Protein AF-A0A7Y1M8Q1-F1 (afdb_monomer)

Radius of gyration: 23.14 Å; Cα contacts (8 Å, |Δi|>4): 172; chains: 1; bounding box: 58×32×60 Å

Foldseek 3Di:
DFDFPDKDKDFDDDDPPDDFPWDWDKDWDWDQDPNAIKIKMWIWTWGKAQGIWMFTHGDPDHTDIGGDDIDIDIDTPDMDIDGPVVVVVVVVVVVVVVVVVVVVVVVVD

Solvent-accessible surface area (backbone atoms only — not comparable to full-atom values): 6482 Å² total; per-residue (Å²): 132,88,64,75,74,46,76,48,77,45,79,53,75,86,55,95,83,66,75,70,86,66,48,83,44,72,52,78,44,83,43,80,52,94,94,34,64,22,35,40,39,37,35,27,29,55,40,79,48,63,43,27,37,30,41,41,29,40,87,89,49,80,66,44,83,43,84,45,56,65,44,80,48,73,49,76,77,45,74,48,77,40,47,45,70,58,49,54,52,49,54,55,51,52,53,53,52,50,54,54,50,54,53,58,52,67,75,75,112

Sequence (109 aa):
MSQPTNTTIIPHVQAGSYMDEQVDQFDAFAISWNEQDAVHLTFGRTSLLVKTSKIVNYAERPAEIETGEAELFRLDVGAVTMPIETARSLAKTLSRMVEQFDSRKSEND

Mean predicted aligned error: 10.61 Å

pLDDT: mean 83.99, std 11.36, range [49.72, 97.44]

Nearest PDB structures (foldseek):
  7m30-assembly1_D  TM=4.200E-01  e=4.650E-01  Human betaherpesvirus 5
  8tw2-assembly1_HQ  TM=2.404E-01  e=3.759E+00  Acinetobacter phage AP205
  7nyc-assembly1_G  TM=1.909E-01  e=7.811E+00  Homo sapiens

Secondary structure (DSSP, 8-state):
-PPEEEEEEEE----TTPPP--EEEEEEEEEEETTEEEEEEEEEEEEEEE-EEEEEEESSS--EEEE--EEEEEEEEEEEEEEHHHHHHHHHHHHHHHHHHHHHHHT--

Structure (mmCIF, N/CA/C/O backbone):
data_AF-A0A7Y1M8Q1-F1
#
_entry.id   AF-A0A7Y1M8Q1-F1
#
loop_
_atom_site.group_PDB
_atom_site.id
_atom_site.type_symbol
_atom_site.label_atom_id
_atom_site.label_alt_id
_atom_site.label_comp_id
_atom_site.label_asym_id
_atom_site.label_entity_id
_atom_site.label_seq_id
_atom_site.pdbx_PDB_ins_code
_atom_site.Cartn_x
_atom_site.Cartn_y
_atom_site.Cartn_z
_atom_site.occupancy
_atom_site.B_iso_or_equiv
_atom_site.auth_seq_id
_atom_site.auth_comp_id
_atom_site.auth_asym_id
_atom_site.auth_atom_id
_atom_site.pdbx_PDB_model_num
ATOM 1 N N . MET A 1 1 ? 24.901 18.416 -27.856 1.00 60.91 1 MET A N 1
ATOM 2 C CA . MET A 1 1 ? 24.710 17.061 -27.299 1.00 60.91 1 MET A CA 1
ATOM 3 C C . MET A 1 1 ? 24.832 16.071 -28.441 1.00 60.91 1 MET A C 1
ATOM 5 O O . MET A 1 1 ? 24.204 16.301 -29.469 1.00 60.91 1 MET A O 1
ATOM 9 N N . SER A 1 2 ? 25.690 15.059 -28.311 1.00 72.12 2 SER A N 1
ATOM 10 C CA . SER A 1 2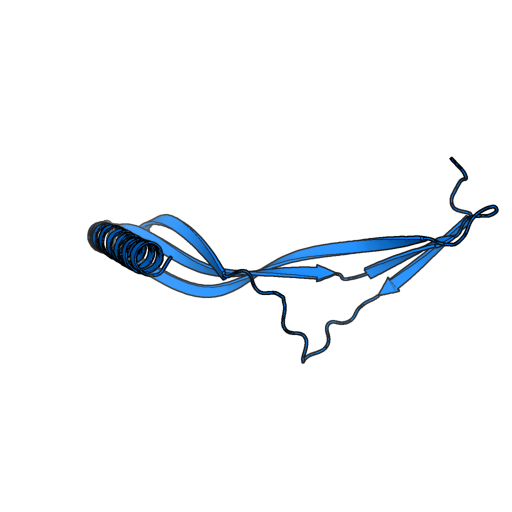 ? 25.904 14.031 -29.338 1.00 72.12 2 SER A CA 1
ATOM 11 C C . SER A 1 2 ? 24.655 13.155 -29.457 1.00 72.12 2 SER A C 1
ATOM 13 O O . SER A 1 2 ? 24.119 12.723 -28.438 1.00 72.12 2 SER A O 1
ATOM 15 N N . GLN A 1 3 ? 24.172 12.922 -30.678 1.00 79.69 3 GLN A N 1
ATOM 16 C CA . GLN A 1 3 ? 22.957 12.135 -30.905 1.00 79.69 3 GLN A CA 1
ATOM 17 C C . GLN A 1 3 ? 23.204 10.639 -30.627 1.00 79.69 3 GLN A C 1
ATOM 19 O O . GLN A 1 3 ? 24.299 10.148 -30.931 1.00 79.69 3 GLN A O 1
ATOM 24 N N . PRO A 1 4 ? 22.217 9.905 -30.077 1.00 83.62 4 PRO A N 1
ATOM 25 C CA . PRO A 1 4 ? 22.291 8.453 -29.951 1.00 83.62 4 PRO A CA 1
ATOM 26 C C . PRO A 1 4 ? 22.467 7.791 -31.320 1.00 83.62 4 PRO A C 1
ATOM 28 O O . PRO A 1 4 ? 21.759 8.123 -32.269 1.00 83.62 4 PRO A O 1
ATOM 31 N N . THR A 1 5 ? 23.394 6.841 -31.429 1.00 87.81 5 THR A N 1
ATOM 32 C CA . THR A 1 5 ? 23.607 6.062 -32.660 1.00 87.81 5 THR A CA 1
ATOM 33 C C . THR A 1 5 ? 22.808 4.767 -32.670 1.00 87.81 5 THR A C 1
ATOM 35 O O . THR A 1 5 ? 22.374 4.323 -33.730 1.00 87.81 5 THR A O 1
ATOM 38 N N . ASN A 1 6 ? 22.613 4.154 -31.502 1.00 89.81 6 ASN A N 1
ATOM 39 C CA . ASN A 1 6 ? 21.820 2.941 -31.346 1.00 89.81 6 ASN A CA 1
ATOM 40 C C . ASN A 1 6 ? 21.287 2.820 -29.912 1.00 89.81 6 ASN A C 1
ATOM 42 O O . ASN A 1 6 ? 21.999 3.131 -28.955 1.00 89.81 6 ASN A O 1
ATOM 46 N N . THR A 1 7 ? 20.074 2.295 -29.762 1.00 89.94 7 THR A N 1
ATOM 47 C CA . THR A 1 7 ? 19.476 1.970 -28.467 1.00 89.94 7 THR A CA 1
ATOM 48 C C . THR A 1 7 ? 19.132 0.489 -28.422 1.00 89.94 7 THR A C 1
ATOM 50 O O . THR A 1 7 ? 18.287 0.018 -29.179 1.00 89.94 7 THR A O 1
ATOM 53 N N . THR A 1 8 ? 19.750 -0.238 -27.493 1.00 92.31 8 THR A N 1
ATOM 54 C CA . THR A 1 8 ? 19.418 -1.642 -27.225 1.00 92.31 8 THR A CA 1
ATOM 55 C C . THR A 1 8 ? 18.499 -1.716 -26.014 1.00 92.31 8 THR A C 1
ATOM 57 O O . THR A 1 8 ? 18.828 -1.176 -24.959 1.00 92.31 8 THR A O 1
ATOM 60 N N . ILE A 1 9 ? 17.358 -2.393 -26.153 1.00 91.44 9 ILE A N 1
ATOM 61 C CA . ILE A 1 9 ? 16.409 -2.624 -25.058 1.00 91.44 9 ILE A CA 1
ATOM 62 C C . ILE A 1 9 ? 16.661 -4.012 -24.474 1.00 91.44 9 ILE A C 1
ATOM 64 O O . ILE A 1 9 ? 16.664 -5.003 -25.204 1.00 91.44 9 ILE A O 1
ATOM 68 N N . ILE A 1 10 ? 16.856 -4.077 -23.160 1.00 90.88 10 ILE A N 1
ATOM 69 C CA . ILE A 1 10 ? 17.036 -5.323 -22.415 1.00 90.88 10 ILE A CA 1
ATOM 70 C C . ILE A 1 10 ? 15.758 -5.579 -21.612 1.00 90.88 10 ILE A C 1
ATOM 72 O O . ILE A 1 10 ? 15.456 -4.779 -20.722 1.00 90.88 10 ILE A O 1
ATOM 76 N N . PRO A 1 11 ? 14.997 -6.647 -21.915 1.00 89.06 11 PRO A N 1
ATOM 77 C CA . PRO A 1 11 ? 13.847 -7.037 -21.115 1.00 89.06 11 PRO A CA 1
ATOM 78 C C . PRO A 1 11 ? 14.292 -7.719 -19.824 1.00 89.06 11 PRO A C 1
ATOM 80 O O . PRO A 1 11 ? 15.160 -8.593 -19.836 1.00 89.06 11 PRO A O 1
ATOM 83 N N . HIS A 1 12 ? 13.656 -7.341 -18.723 1.00 83.69 12 HIS A N 1
ATOM 84 C CA . HIS A 1 12 ? 13.835 -7.972 -17.425 1.00 83.69 12 HIS A CA 1
ATOM 85 C C . HIS A 1 12 ? 12.668 -8.903 -17.136 1.00 83.69 12 HIS A C 1
ATOM 87 O O . HIS A 1 12 ? 11.514 -8.604 -17.442 1.00 83.69 12 HIS A O 1
ATOM 93 N N . VAL A 1 13 ? 12.976 -10.035 -16.513 1.00 77.69 13 VAL A N 1
ATOM 94 C CA . VAL A 1 13 ? 11.980 -10.921 -15.914 1.00 77.69 13 VAL A CA 1
ATOM 95 C C . VAL A 1 13 ? 12.248 -10.910 -14.422 1.00 77.69 13 VAL A C 1
ATOM 97 O O . VAL A 1 13 ? 13.369 -11.188 -13.992 1.00 77.69 13 VAL A O 1
ATOM 100 N N . GLN A 1 14 ? 11.231 -10.561 -13.638 1.00 69.69 14 GLN A N 1
ATOM 101 C CA . GLN A 1 14 ? 11.347 -10.559 -12.188 1.00 69.69 14 GLN A CA 1
ATOM 102 C C . GLN A 1 14 ? 11.674 -11.980 -11.716 1.00 69.69 14 GLN A C 1
ATOM 104 O O . GLN A 1 14 ? 10.960 -12.936 -12.029 1.00 69.69 14 GLN A O 1
ATOM 109 N N . ALA A 1 15 ? 12.779 -12.133 -10.988 1.00 70.94 15 ALA A N 1
ATOM 110 C CA . ALA A 1 15 ? 13.115 -13.411 -10.381 1.00 70.94 15 ALA A CA 1
ATOM 111 C C . ALA A 1 15 ? 12.051 -13.764 -9.332 1.00 70.94 15 ALA A C 1
ATOM 113 O O . ALA A 1 15 ? 11.643 -12.906 -8.556 1.00 70.94 15 ALA A O 1
ATOM 114 N N . GLY A 1 16 ? 11.636 -15.031 -9.249 1.00 59.66 16 GLY A N 1
ATOM 115 C CA . GLY A 1 16 ? 10.640 -15.465 -8.255 1.00 59.66 16 GLY A CA 1
ATOM 116 C C . GLY A 1 16 ? 11.088 -15.290 -6.795 1.00 59.66 16 GLY A C 1
ATOM 117 O O . GLY A 1 16 ? 10.263 -15.321 -5.892 1.00 59.66 16 GLY A O 1
ATOM 118 N N . SER A 1 17 ? 12.390 -15.096 -6.564 1.00 61.66 17 SER A N 1
ATOM 119 C CA . SER A 1 17 ? 12.988 -14.784 -5.261 1.00 61.66 17 SER A CA 1
ATOM 120 C C . SER A 1 17 ? 13.212 -13.286 -5.034 1.00 61.66 17 SER A C 1
ATOM 122 O O . SER A 1 17 ? 13.842 -12.911 -4.048 1.00 61.66 17 SER A O 1
ATOM 124 N N . TYR A 1 18 ? 12.794 -12.431 -5.967 1.00 59.53 18 TYR A N 1
ATOM 125 C CA . TYR A 1 18 ? 12.947 -10.993 -5.830 1.00 59.53 18 TYR A CA 1
ATOM 126 C C . TYR A 1 18 ? 11.994 -10.492 -4.745 1.00 59.53 18 TYR A C 1
ATOM 128 O O . TYR A 1 18 ? 10.776 -10.613 -4.867 1.00 59.53 18 TYR A O 1
ATOM 136 N N . MET A 1 19 ? 12.561 -9.949 -3.672 1.00 56.78 19 MET A N 1
ATOM 137 C CA . MET A 1 19 ? 11.812 -9.195 -2.677 1.00 56.78 19 MET A CA 1
ATOM 138 C C . MET A 1 19 ? 11.987 -7.722 -3.024 1.00 56.78 19 MET A C 1
ATOM 140 O O . MET A 1 19 ? 13.113 -7.230 -3.018 1.00 56.78 19 MET A O 1
ATOM 144 N N . ASP A 1 20 ? 10.892 -7.040 -3.360 1.00 61.91 20 ASP A N 1
ATOM 145 C CA . ASP A 1 20 ? 10.907 -5.581 -3.482 1.00 61.91 20 ASP A CA 1
ATOM 146 C C . ASP A 1 20 ? 11.439 -4.949 -2.185 1.00 61.91 20 ASP A C 1
ATOM 148 O O . ASP A 1 20 ? 11.188 -5.456 -1.085 1.00 61.91 20 ASP A O 1
ATOM 152 N N . GLU A 1 21 ? 12.118 -3.808 -2.305 1.00 57.19 21 GLU A N 1
ATOM 153 C CA . GLU A 1 21 ? 12.280 -2.875 -1.187 1.00 57.19 21 GLU A CA 1
ATOM 154 C C . GLU A 1 21 ? 10.891 -2.312 -0.860 1.00 57.19 21 GLU A C 1
ATOM 156 O O . GLU A 1 21 ? 10.437 -1.308 -1.402 1.00 57.19 21 GLU A O 1
ATOM 161 N N . GLN A 1 22 ? 10.148 -3.055 -0.045 1.00 60.78 22 GLN A N 1
ATOM 162 C CA . GLN A 1 22 ? 8.748 -2.780 0.230 1.00 60.78 22 GLN A CA 1
ATOM 163 C C . GLN A 1 22 ? 8.638 -1.623 1.218 1.00 60.78 22 GLN A C 1
ATOM 165 O O . GLN A 1 22 ? 9.027 -1.742 2.379 1.00 60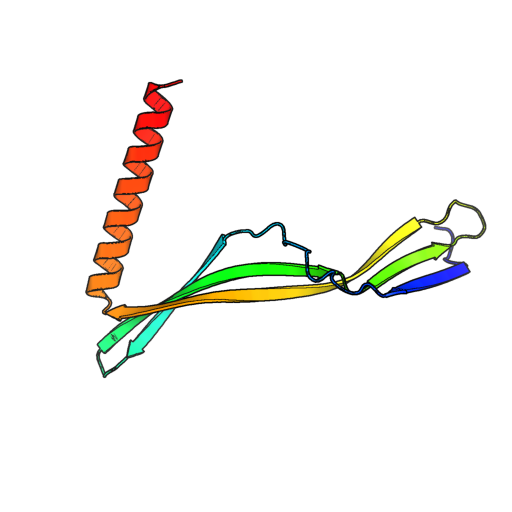.78 22 GLN A O 1
ATOM 170 N N . VAL A 1 23 ? 8.066 -0.510 0.762 1.00 63.69 23 VAL A N 1
ATOM 171 C CA . VAL A 1 23 ? 7.579 0.542 1.654 1.00 63.69 23 VAL A CA 1
ATOM 172 C C . VAL A 1 23 ? 6.142 0.193 2.011 1.00 63.69 23 VAL A C 1
ATOM 174 O O . VAL A 1 23 ? 5.264 0.210 1.143 1.00 63.69 23 VAL A O 1
ATOM 177 N N . ASP A 1 24 ? 5.903 -0.150 3.276 1.00 72.12 24 ASP A N 1
ATOM 178 C CA . ASP A 1 24 ? 4.545 -0.356 3.774 1.00 72.12 24 ASP A CA 1
ATOM 179 C C . ASP A 1 24 ? 3.769 0.971 3.663 1.00 72.12 24 ASP A C 1
ATOM 181 O O . ASP A 1 24 ? 4.191 2.011 4.175 1.00 72.12 24 ASP A O 1
ATOM 185 N N . GLN A 1 25 ? 2.638 0.941 2.960 1.00 79.44 25 GLN A N 1
ATOM 186 C CA . GLN A 1 25 ? 1.749 2.083 2.754 1.00 79.44 25 GLN A CA 1
ATOM 187 C C . GLN A 1 25 ? 0.309 1.702 3.101 1.00 79.44 25 GLN A C 1
ATOM 189 O O . GLN A 1 25 ? -0.067 0.527 3.123 1.00 79.44 25 GLN A O 1
ATOM 194 N N . PHE A 1 26 ? -0.518 2.708 3.377 1.00 85.44 26 PHE A N 1
ATOM 195 C CA . PHE A 1 26 ? -1.949 2.521 3.569 1.00 85.44 26 PHE A CA 1
ATOM 196 C C . PHE A 1 26 ? -2.734 3.600 2.827 1.00 85.44 26 PHE A C 1
ATOM 198 O O . PHE A 1 26 ? -2.289 4.742 2.759 1.00 85.44 26 PHE A O 1
ATOM 205 N N . ASP A 1 27 ? -3.922 3.243 2.334 1.00 86.31 27 ASP A N 1
ATOM 206 C CA . ASP A 1 27 ? -4.904 4.218 1.851 1.00 86.31 27 ASP A CA 1
ATOM 207 C C . ASP A 1 27 ? -6.168 4.117 2.693 1.00 86.31 27 ASP A C 1
ATOM 209 O O . ASP A 1 27 ? -6.619 3.014 3.010 1.00 86.31 27 ASP A O 1
ATOM 213 N N . ALA A 1 28 ? -6.766 5.258 3.022 1.00 89.19 28 ALA A N 1
ATOM 214 C CA . ALA A 1 28 ? -8.005 5.324 3.781 1.00 89.19 28 ALA A CA 1
ATOM 215 C C . ALA A 1 28 ? -9.050 6.157 3.035 1.00 89.19 28 ALA A C 1
ATOM 217 O O . ALA A 1 28 ? -8.777 7.284 2.623 1.00 89.19 28 ALA A O 1
ATOM 218 N N . PHE A 1 29 ? -10.264 5.624 2.921 1.00 91.69 29 PHE A N 1
ATOM 219 C CA . PHE A 1 29 ? -11.390 6.278 2.260 1.00 91.69 29 PHE A CA 1
ATOM 220 C C . PHE A 1 29 ? -12.622 6.240 3.159 1.00 91.69 29 PHE A C 1
ATOM 222 O O . PHE A 1 29 ? -12.920 5.212 3.769 1.00 91.69 29 PHE A O 1
ATOM 229 N N . ALA A 1 30 ? -13.361 7.347 3.223 1.00 92.25 30 ALA A N 1
ATOM 230 C CA . ALA A 1 30 ? -14.684 7.353 3.834 1.00 92.25 30 ALA A CA 1
ATOM 231 C C . ALA A 1 30 ? -15.695 6.773 2.838 1.00 92.25 30 ALA A C 1
ATOM 233 O O . ALA A 1 30 ? -15.735 7.185 1.678 1.00 92.25 30 ALA A O 1
ATOM 234 N N . ILE A 1 31 ? -16.496 5.815 3.288 1.00 92.81 31 ILE A N 1
ATOM 235 C CA . ILE A 1 31 ? -17.516 5.142 2.486 1.00 92.81 31 ILE A CA 1
ATOM 236 C C . ILE A 1 31 ? -18.828 5.063 3.267 1.00 92.81 31 ILE A C 1
ATOM 238 O O . ILE A 1 31 ? -18.838 5.147 4.494 1.00 92.81 31 ILE A O 1
ATOM 242 N N . SER A 1 32 ? -19.932 4.837 2.560 1.00 90.88 32 SER A N 1
ATOM 243 C CA . SER A 1 32 ? -21.166 4.361 3.185 1.00 90.88 32 SER A CA 1
ATOM 244 C C . SER A 1 32 ? -21.207 2.837 3.090 1.00 90.88 32 SER A C 1
ATOM 246 O O . SER A 1 32 ? -21.046 2.276 2.004 1.00 90.88 32 SER A O 1
ATOM 248 N N . TRP A 1 33 ? -21.396 2.161 4.221 1.00 86.50 33 TRP A N 1
ATOM 249 C CA . TRP A 1 33 ? -21.501 0.707 4.300 1.00 86.50 33 TRP A CA 1
ATOM 250 C C . TRP A 1 33 ? -22.640 0.329 5.245 1.00 86.50 33 TRP A C 1
ATOM 252 O O . TRP A 1 33 ? -22.664 0.764 6.391 1.00 86.50 33 TRP A O 1
ATOM 262 N N . ASN A 1 34 ? -23.595 -0.470 4.759 1.00 86.88 34 ASN 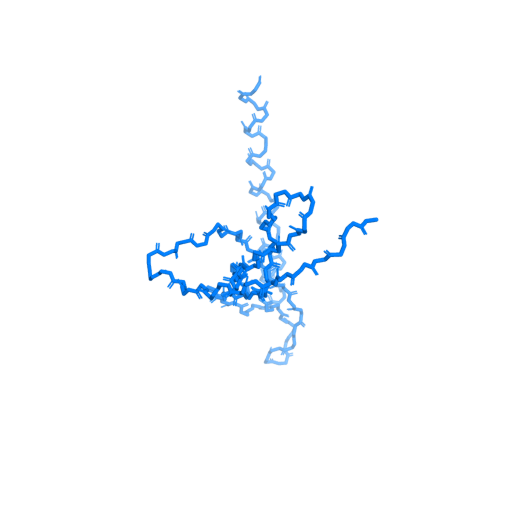A N 1
ATOM 263 C CA . ASN A 1 34 ? -24.814 -0.836 5.495 1.00 86.88 34 ASN A CA 1
ATOM 264 C C . ASN A 1 34 ? -25.577 0.382 6.054 1.00 86.88 34 ASN A C 1
ATOM 266 O O . ASN A 1 34 ? -25.965 0.384 7.218 1.00 86.88 34 ASN A O 1
ATOM 270 N N 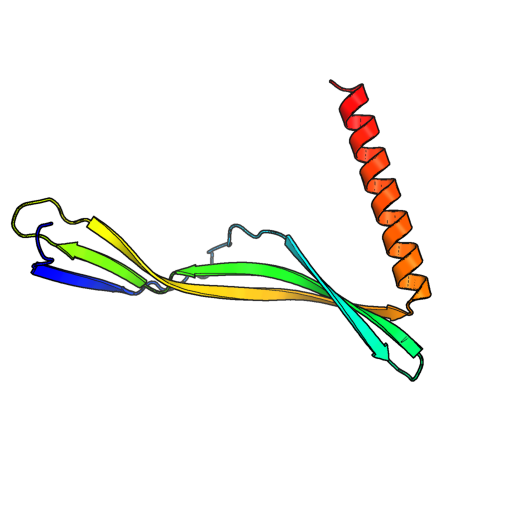. GLU A 1 35 ? -25.754 1.425 5.234 1.00 91.12 35 GLU A N 1
ATOM 271 C CA . GLU A 1 35 ? -26.434 2.682 5.611 1.00 91.12 35 GLU A CA 1
ATOM 272 C C . GLU A 1 35 ? -25.756 3.456 6.758 1.00 91.12 35 GLU A C 1
ATOM 274 O O . GLU A 1 35 ? -26.348 4.354 7.353 1.00 91.12 35 GLU A O 1
ATOM 279 N N . GLN A 1 36 ? -24.497 3.134 7.062 1.00 92.31 36 GLN A N 1
ATOM 280 C CA . GLN A 1 36 ? -23.701 3.796 8.089 1.00 92.31 36 GLN A CA 1
ATOM 281 C C . GLN A 1 36 ? -22.402 4.343 7.501 1.00 92.31 36 GLN A C 1
ATOM 283 O O . GLN A 1 36 ? -21.844 3.792 6.548 1.00 92.31 36 GLN A O 1
ATOM 288 N N . ASP A 1 37 ? -21.904 5.426 8.094 1.00 94.88 37 ASP A N 1
ATOM 289 C CA . ASP A 1 37 ? -20.596 5.973 7.752 1.00 94.88 37 ASP A CA 1
ATOM 290 C C . ASP A 1 37 ? -19.492 5.027 8.233 1.00 94.88 37 ASP A C 1
ATOM 292 O O . ASP A 1 37 ? -19.406 4.653 9.411 1.00 94.88 37 ASP A O 1
ATOM 296 N N . ALA A 1 38 ? -18.616 4.656 7.310 1.00 94.94 38 ALA A N 1
ATOM 297 C CA . ALA A 1 38 ? -17.518 3.743 7.548 1.00 94.94 38 ALA A CA 1
ATOM 298 C C . ALA A 1 38 ? -16.228 4.260 6.906 1.00 94.94 38 ALA A C 1
ATOM 300 O O . ALA A 1 38 ? -16.228 5.120 6.027 1.00 94.94 38 ALA A O 1
ATOM 301 N N . VAL A 1 39 ? -15.105 3.716 7.356 1.00 94.88 39 VAL A N 1
ATOM 302 C CA . VAL A 1 39 ? -13.799 3.909 6.732 1.00 94.88 39 VAL A CA 1
ATOM 303 C C . VAL A 1 39 ? -13.356 2.580 6.154 1.00 94.88 39 VAL A C 1
ATOM 305 O O . VAL A 1 39 ? -13.366 1.561 6.848 1.00 94.88 39 VAL A O 1
ATOM 308 N N . HIS A 1 40 ? -12.955 2.604 4.890 1.00 93.25 40 HIS A N 1
ATOM 309 C CA . HIS A 1 40 ? -12.239 1.517 4.253 1.00 93.25 40 HIS A CA 1
ATOM 310 C C . HIS A 1 40 ? -10.749 1.843 4.254 1.00 93.25 40 HIS A C 1
ATOM 312 O O . HIS A 1 40 ? -10.334 2.862 3.705 1.00 93.25 40 HIS A O 1
ATOM 318 N N . LEU A 1 41 ? -9.963 0.993 4.902 1.00 89.88 41 LEU A N 1
ATOM 319 C CA . LEU A 1 41 ? -8.520 1.116 5.037 1.00 89.88 41 LEU A CA 1
ATOM 320 C C . LEU A 1 41 ? -7.875 -0.068 4.320 1.00 89.88 41 LEU A C 1
ATOM 322 O O . LEU A 1 41 ? -8.146 -1.220 4.662 1.00 89.88 41 LEU A O 1
ATOM 326 N N . THR A 1 42 ? -7.026 0.213 3.341 1.00 87.12 42 THR A N 1
ATOM 327 C CA . THR A 1 42 ? -6.218 -0.798 2.655 1.00 87.12 42 THR A CA 1
ATOM 328 C C . THR A 1 42 ? -4.771 -0.649 3.089 1.00 87.12 42 THR A C 1
ATOM 330 O O . THR A 1 42 ? -4.262 0.463 3.208 1.00 87.12 42 THR A O 1
ATOM 333 N N . PHE A 1 43 ? -4.116 -1.774 3.329 1.00 84.75 43 PHE A N 1
ATOM 334 C CA . PHE A 1 43 ? -2.690 -1.866 3.585 1.00 84.75 43 PHE A CA 1
ATOM 335 C C . PHE A 1 43 ? -2.058 -2.533 2.384 1.00 84.75 43 PHE A C 1
ATOM 337 O O . PHE A 1 43 ? -2.501 -3.599 1.949 1.00 84.75 43 PHE A O 1
ATOM 344 N N . GLY A 1 44 ? -1.016 -1.917 1.862 1.00 79.75 44 GLY A N 1
ATOM 345 C CA . GLY A 1 44 ? -0.355 -2.417 0.684 1.00 79.75 44 GLY A CA 1
ATOM 346 C C . GLY A 1 44 ? 1.114 -2.076 0.677 1.00 79.75 44 GLY A C 1
ATOM 347 O O . GLY A 1 44 ? 1.642 -1.381 1.545 1.00 79.75 44 GLY A O 1
ATOM 348 N N . ARG A 1 45 ? 1.773 -2.605 -0.338 1.00 76.19 45 ARG A N 1
ATOM 349 C CA . ARG A 1 45 ? 3.170 -2.333 -0.625 1.00 76.19 45 ARG A CA 1
ATOM 350 C C . ARG A 1 45 ? 3.236 -1.800 -2.035 1.00 76.19 45 ARG A C 1
ATOM 352 O O . ARG A 1 45 ? 2.746 -2.441 -2.967 1.00 76.19 45 ARG A O 1
ATOM 359 N N . THR A 1 46 ? 3.781 -0.601 -2.162 1.00 73.19 46 THR A N 1
ATOM 360 C CA . THR A 1 46 ? 4.028 -0.004 -3.468 1.00 73.19 46 THR A CA 1
ATOM 361 C C . THR A 1 46 ? 5.364 -0.533 -3.965 1.00 73.19 46 THR A C 1
ATOM 363 O O . THR A 1 46 ? 6.388 -0.348 -3.309 1.00 73.19 46 THR A O 1
ATOM 366 N N . SER A 1 47 ? 5.329 -1.200 -5.111 1.00 73.25 47 SER A N 1
ATOM 367 C CA . SER A 1 47 ? 6.470 -1.845 -5.748 1.00 73.25 47 SER A CA 1
ATOM 368 C C . SER A 1 47 ? 6.783 -1.180 -7.085 1.00 73.25 47 SER A C 1
ATOM 370 O O . SER A 1 47 ? 5.889 -0.664 -7.765 1.00 73.25 47 SER A O 1
ATOM 372 N N . LEU A 1 48 ? 8.057 -1.206 -7.478 1.00 77.44 48 LEU A N 1
ATOM 373 C CA . LEU A 1 48 ? 8.514 -0.692 -8.766 1.00 77.44 48 LEU A CA 1
ATOM 374 C C . LEU A 1 48 ? 8.976 -1.853 -9.646 1.00 77.44 48 LEU A C 1
ATOM 376 O O . LEU A 1 48 ? 10.059 -2.402 -9.461 1.00 77.44 48 LEU A O 1
ATOM 380 N N . LEU A 1 49 ? 8.182 -2.188 -10.659 1.00 78.12 49 LEU A N 1
ATOM 381 C CA . LEU A 1 49 ? 8.566 -3.173 -11.659 1.00 78.12 49 LEU A CA 1
ATOM 382 C C . LEU A 1 49 ? 9.344 -2.496 -12.785 1.00 78.12 49 LEU A C 1
ATOM 384 O O . LEU A 1 49 ? 8.756 -1.881 -13.673 1.00 78.12 49 LEU A O 1
ATOM 388 N N . VAL A 1 50 ? 10.666 -2.649 -12.800 1.00 82.19 50 VAL A N 1
ATOM 389 C CA . VAL A 1 50 ? 11.483 -2.257 -13.957 1.00 82.19 50 VAL A CA 1
ATOM 390 C C . VAL A 1 50 ? 11.386 -3.354 -15.015 1.00 82.19 50 VAL A C 1
ATOM 392 O O . VAL A 1 50 ? 12.008 -4.406 -14.893 1.00 82.19 50 VAL A O 1
ATOM 395 N N . LYS A 1 51 ? 10.595 -3.120 -16.064 1.00 84.50 51 LYS A N 1
ATOM 396 C CA . LYS A 1 51 ? 10.360 -4.092 -17.142 1.00 84.50 51 LYS A CA 1
ATOM 397 C C . LYS A 1 51 ? 11.500 -4.127 -18.146 1.00 84.50 51 LYS A C 1
ATOM 399 O O . LYS A 1 51 ? 11.803 -5.182 -18.698 1.00 84.50 51 LYS A O 1
ATOM 404 N N . THR A 1 52 ? 12.119 -2.980 -18.421 1.00 88.19 52 THR A N 1
ATOM 405 C CA . THR A 1 52 ? 13.229 -2.899 -19.375 1.00 88.19 52 THR A CA 1
ATOM 406 C C . THR A 1 52 ? 14.301 -1.907 -18.931 1.00 88.19 52 THR A C 1
ATOM 408 O O . THR A 1 52 ? 14.026 -0.931 -18.235 1.00 88.19 52 THR A O 1
ATOM 411 N N . SER A 1 53 ? 15.534 -2.130 -19.380 1.00 90.69 53 SER A N 1
ATOM 412 C CA . SER A 1 53 ? 16.608 -1.128 -19.365 1.00 90.69 53 SER A CA 1
ATOM 413 C C . SER A 1 53 ? 17.039 -0.803 -20.790 1.00 90.69 53 SER A C 1
ATOM 415 O O . SER A 1 53 ? 16.918 -1.637 -21.690 1.00 90.69 53 SER A O 1
ATOM 417 N N . LYS A 1 54 ? 17.553 0.408 -21.000 1.00 91.81 54 LYS A N 1
ATOM 418 C CA . LYS A 1 54 ? 18.070 0.867 -22.290 1.00 91.81 54 LYS A CA 1
ATOM 419 C C . LYS A 1 54 ? 19.578 1.042 -22.195 1.00 91.81 54 LYS A C 1
ATOM 421 O O . LYS A 1 54 ? 20.065 1.700 -21.285 1.00 91.81 54 LYS A O 1
ATOM 426 N N . ILE A 1 55 ? 20.306 0.490 -23.157 1.00 92.00 55 ILE A N 1
ATOM 427 C CA . ILE A 1 55 ? 21.704 0.851 -23.397 1.00 92.00 55 ILE A CA 1
ATOM 428 C C . ILE A 1 55 ? 21.714 1.821 -24.570 1.00 92.00 55 ILE A C 1
ATOM 430 O O . ILE A 1 55 ? 21.393 1.437 -25.699 1.00 92.00 55 ILE A O 1
ATOM 434 N N . VAL A 1 56 ? 22.063 3.074 -24.297 1.00 91.81 56 VAL A N 1
ATOM 435 C CA . VAL A 1 56 ? 22.137 4.139 -25.295 1.00 91.81 56 VAL A CA 1
ATOM 436 C C . VAL A 1 56 ? 23.587 4.301 -25.727 1.00 91.81 56 VAL A C 1
ATOM 438 O O . VAL A 1 56 ? 24.451 4.668 -24.934 1.00 91.81 56 VAL A O 1
ATOM 441 N N . ASN A 1 57 ? 23.863 3.995 -26.991 1.00 91.25 57 ASN A N 1
ATOM 442 C CA . ASN A 1 57 ? 25.190 4.107 -27.580 1.00 91.25 57 ASN A CA 1
ATOM 443 C C . ASN A 1 57 ? 25.350 5.457 -28.274 1.00 91.25 57 ASN A C 1
ATOM 445 O O . ASN A 1 57 ? 24.410 5.981 -28.877 1.00 91.25 57 ASN A O 1
ATOM 449 N N . TYR A 1 58 ? 26.570 5.981 -28.235 1.00 91.56 58 TYR A N 1
ATOM 450 C CA . TYR A 1 58 ? 26.940 7.247 -28.851 1.00 91.56 58 TYR A CA 1
ATOM 451 C C . TYR A 1 58 ? 28.198 7.063 -29.700 1.00 91.56 58 TYR A C 1
ATOM 453 O O . TYR A 1 58 ? 29.002 6.172 -29.446 1.00 91.56 58 TYR A O 1
ATOM 461 N N . ALA A 1 59 ? 28.382 7.916 -30.709 1.00 86.06 59 ALA A N 1
ATOM 462 C CA . ALA A 1 59 ? 29.554 7.846 -31.587 1.00 86.06 59 ALA A CA 1
ATOM 463 C C . ALA A 1 59 ? 30.858 8.275 -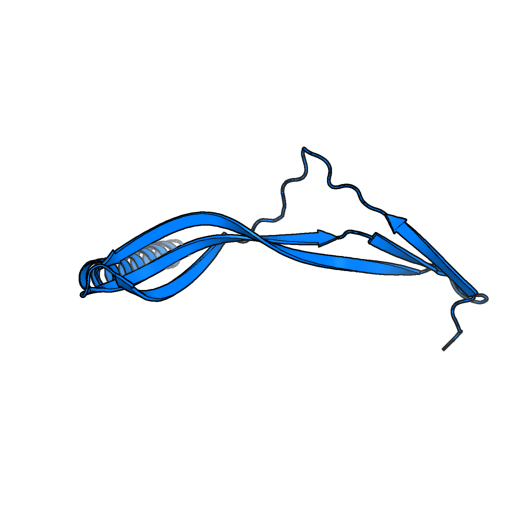30.891 1.00 86.06 59 ALA A C 1
ATOM 465 O O . ALA A 1 59 ? 31.916 7.715 -31.154 1.00 86.06 59 ALA A O 1
ATOM 466 N N . GLU A 1 60 ? 30.780 9.278 -30.013 1.00 90.38 60 GLU A N 1
ATOM 467 C CA . GLU A 1 60 ? 31.954 9.982 -29.474 1.00 90.38 60 GLU A CA 1
ATOM 468 C C . GLU A 1 60 ? 32.096 9.852 -27.951 1.00 90.38 60 GLU A C 1
ATOM 470 O O . GLU A 1 60 ? 32.949 10.497 -27.345 1.00 90.38 60 GLU A O 1
ATOM 475 N N . ARG A 1 61 ? 31.249 9.042 -27.306 1.00 87.69 61 ARG A N 1
ATOM 476 C CA . ARG A 1 61 ? 31.283 8.839 -25.854 1.00 87.69 61 ARG A CA 1
ATOM 477 C C . ARG A 1 61 ? 30.855 7.422 -25.463 1.00 87.69 61 ARG A C 1
ATOM 479 O O . ARG A 1 61 ? 30.186 6.764 -26.262 1.00 87.69 61 ARG A O 1
ATOM 486 N N . PRO A 1 62 ? 31.224 6.955 -24.254 1.00 89.19 62 PRO A N 1
ATOM 487 C CA . PRO A 1 62 ? 30.796 5.656 -23.747 1.00 89.19 62 PRO A CA 1
ATOM 488 C C . PRO A 1 62 ? 29.273 5.506 -23.752 1.00 89.19 62 PRO A C 1
ATOM 490 O O . PRO A 1 62 ?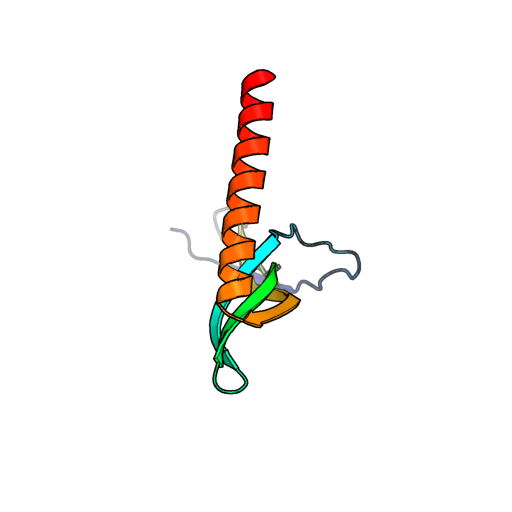 28.544 6.492 -23.629 1.00 89.19 62 PRO A O 1
ATOM 493 N N . ALA A 1 63 ? 28.806 4.265 -23.883 1.00 89.06 63 ALA A N 1
ATOM 494 C CA . ALA A 1 63 ? 27.390 3.955 -23.766 1.00 89.06 63 ALA A CA 1
ATOM 495 C C . ALA A 1 63 ? 26.876 4.268 -22.353 1.00 89.06 63 ALA A C 1
ATOM 497 O O . ALA A 1 63 ? 27.585 4.067 -21.365 1.00 89.06 63 ALA A O 1
ATOM 498 N N . GLU A 1 64 ? 25.633 4.727 -22.268 1.00 91.62 64 GLU A N 1
ATOM 499 C CA . GLU A 1 64 ? 24.948 5.011 -21.008 1.00 91.62 64 GLU A CA 1
ATOM 500 C C . GLU A 1 64 ? 23.837 3.986 -20.779 1.00 91.62 64 GLU A C 1
ATOM 502 O O . GLU A 1 64 ? 23.182 3.535 -21.723 1.00 91.62 64 GLU A O 1
ATOM 507 N N . ILE A 1 65 ? 23.640 3.606 -19.517 1.00 88.12 65 ILE A N 1
ATOM 508 C CA . ILE A 1 65 ? 22.507 2.778 -19.105 1.00 88.12 65 ILE A CA 1
ATOM 509 C C . ILE A 1 65 ? 21.426 3.718 -18.590 1.00 88.12 65 ILE A C 1
ATOM 511 O O . ILE A 1 65 ? 21.640 4.457 -17.632 1.00 88.12 65 ILE A O 1
ATOM 515 N N . GLU A 1 66 ? 20.261 3.658 -19.218 1.00 87.62 66 GLU A N 1
ATOM 516 C CA . GLU A 1 66 ? 19.070 4.396 -18.818 1.00 87.62 66 GLU A CA 1
ATOM 517 C C . GLU A 1 66 ? 17.966 3.427 -18.384 1.00 87.62 66 GLU A C 1
ATOM 519 O O . GLU A 1 66 ? 17.865 2.288 -18.863 1.00 87.62 66 GLU A O 1
ATOM 524 N N . THR A 1 67 ? 17.093 3.889 -17.491 1.00 82.00 67 THR A N 1
AT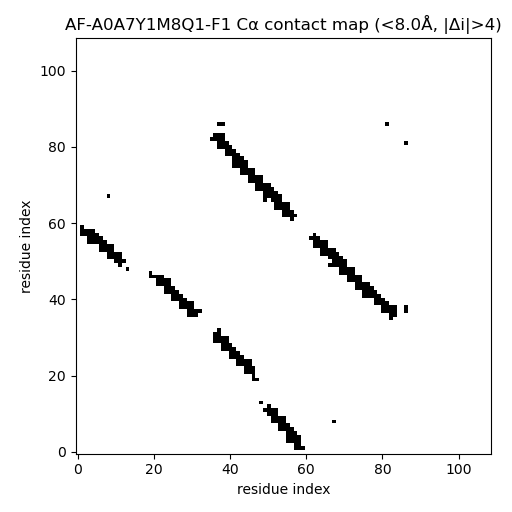OM 525 C CA . THR A 1 67 ? 15.868 3.160 -17.155 1.00 82.00 67 THR A CA 1
ATOM 526 C C . THR A 1 67 ? 14.959 3.109 -18.382 1.00 82.00 67 THR A C 1
ATOM 528 O O . THR A 1 67 ? 14.724 4.117 -19.053 1.00 82.00 67 THR A O 1
ATOM 531 N N . GLY A 1 68 ? 14.472 1.914 -18.709 1.00 83.94 68 GLY A N 1
ATOM 532 C CA . GLY A 1 68 ? 13.487 1.719 -19.760 1.00 83.94 68 GLY A CA 1
ATOM 533 C C . GLY A 1 68 ? 12.071 1.933 -19.233 1.00 83.94 68 GLY A C 1
ATOM 534 O O . GLY A 1 68 ? 11.780 2.905 -18.544 1.00 83.94 68 GLY A O 1
ATOM 535 N N . GLU A 1 69 ? 11.174 1.026 -19.588 1.00 85.94 69 GLU A N 1
ATOM 536 C CA . GLU A 1 69 ? 9.824 0.982 -19.037 1.00 85.94 69 GLU A CA 1
ATOM 537 C C . GLU A 1 69 ? 9.877 0.495 -17.587 1.00 85.94 69 GLU A C 1
ATOM 539 O O . GLU A 1 69 ? 10.412 -0.580 -17.299 1.00 85.94 69 GLU A O 1
ATOM 544 N N . ALA A 1 70 ? 9.300 1.283 -16.687 1.00 83.50 70 ALA A N 1
ATOM 545 C CA . ALA A 1 70 ? 9.057 0.902 -15.309 1.00 83.50 70 ALA A CA 1
ATOM 546 C C . ALA A 1 70 ? 7.589 1.170 -14.967 1.00 83.50 70 ALA A C 1
ATOM 548 O O . ALA A 1 70 ? 7.012 2.159 -15.418 1.00 83.50 70 ALA A O 1
ATOM 549 N N . GLU A 1 71 ? 6.994 0.282 -14.182 1.00 82.06 71 GLU A N 1
ATOM 550 C CA . GLU A 1 71 ? 5.611 0.373 -13.732 1.00 82.06 71 GLU A CA 1
ATOM 551 C C . GLU A 1 71 ? 5.572 0.386 -12.209 1.00 82.06 71 GLU A C 1
ATOM 553 O O . GLU A 1 71 ? 6.150 -0.478 -11.550 1.00 82.06 71 GLU A O 1
ATOM 558 N N . LEU A 1 72 ? 4.880 1.376 -11.655 1.00 75.62 72 LEU A N 1
ATOM 559 C CA . LEU A 1 72 ? 4.534 1.387 -10.245 1.00 75.62 72 LEU A CA 1
ATOM 560 C C . LEU A 1 72 ? 3.244 0.588 -10.073 1.00 75.62 72 LEU A C 1
ATOM 562 O O . L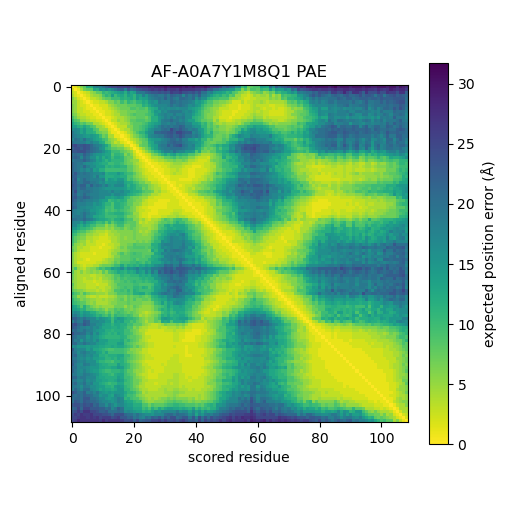EU A 1 72 ? 2.243 0.895 -10.720 1.00 75.62 72 LEU A O 1
ATOM 566 N N . PHE A 1 73 ? 3.253 -0.403 -9.194 1.00 75.00 73 PHE A N 1
ATOM 567 C CA . PHE A 1 73 ? 2.064 -1.190 -8.892 1.00 75.00 73 PHE A CA 1
ATOM 568 C C . PHE A 1 73 ? 1.929 -1.388 -7.384 1.00 75.00 73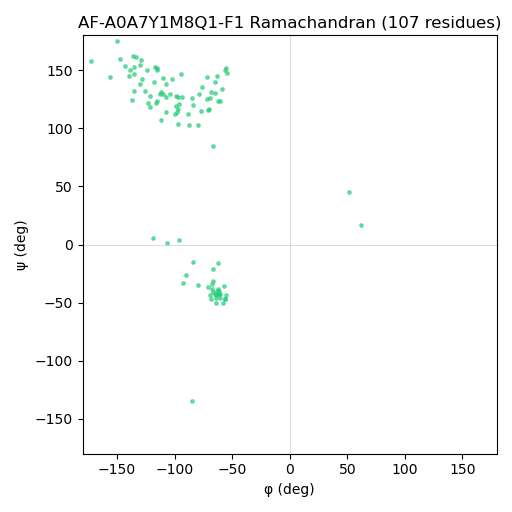 PHE A C 1
ATOM 570 O O . PHE A 1 73 ? 2.912 -1.351 -6.642 1.00 75.00 73 PHE A O 1
ATOM 577 N N . ARG A 1 74 ? 0.691 -1.566 -6.919 1.00 71.50 74 ARG A N 1
ATOM 578 C CA . ARG A 1 74 ? 0.376 -1.779 -5.506 1.00 71.50 74 ARG A CA 1
ATOM 579 C C . ARG A 1 74 ? -0.031 -3.227 -5.284 1.00 71.50 74 ARG A C 1
ATOM 581 O O . ARG A 1 74 ? -0.935 -3.729 -5.947 1.00 71.50 74 ARG A O 1
ATOM 588 N N . LEU A 1 75 ? 0.624 -3.875 -4.328 1.00 70.38 75 LEU A N 1
ATOM 589 C CA . LEU A 1 75 ? 0.207 -5.163 -3.792 1.00 70.38 75 LEU A CA 1
ATOM 590 C C . LEU A 1 75 ? -0.586 -4.910 -2.514 1.00 70.38 75 LEU A C 1
ATOM 592 O O . LEU A 1 75 ? 0.003 -4.600 -1.479 1.00 70.38 75 LEU A O 1
ATOM 596 N N . ASP A 1 76 ? -1.911 -5.026 -2.582 1.00 66.94 76 ASP A N 1
ATOM 597 C CA . ASP A 1 76 ? -2.755 -4.952 -1.390 1.00 66.94 76 ASP A CA 1
ATOM 598 C C . ASP A 1 76 ? -2.566 -6.222 -0.548 1.00 66.94 76 ASP A C 1
ATOM 600 O O . ASP A 1 76 ? -2.858 -7.336 -0.980 1.00 66.94 76 ASP A O 1
ATOM 604 N N . VAL A 1 77 ? -2.039 -6.049 0.663 1.00 70.50 77 VAL A N 1
ATOM 605 C CA . VAL A 1 77 ? -1.726 -7.129 1.611 1.00 70.50 77 VAL A CA 1
ATOM 606 C C . VAL A 1 77 ? -2.922 -7.413 2.524 1.00 70.50 77 VAL A C 1
ATOM 608 O O . VAL A 1 77 ? -3.092 -8.528 3.015 1.00 70.50 77 VAL A O 1
ATOM 611 N N . GLY A 1 78 ? -3.786 -6.419 2.736 1.00 79.25 78 GLY A N 1
ATOM 612 C CA . GLY A 1 78 ? -5.016 -6.582 3.496 1.00 79.25 78 GLY A CA 1
ATOM 613 C C . GLY A 1 78 ? -5.899 -5.345 3.439 1.00 79.25 78 GLY A C 1
ATOM 614 O O . GLY A 1 78 ? -5.428 -4.237 3.200 1.00 79.25 78 GLY A O 1
ATOM 615 N N . ALA A 1 79 ? -7.191 -5.531 3.685 1.00 85.88 79 ALA A N 1
ATOM 616 C CA . ALA A 1 79 ? -8.152 -4.440 3.732 1.00 85.88 79 ALA A CA 1
ATOM 617 C C . ALA A 1 79 ? -9.140 -4.646 4.877 1.00 85.88 79 ALA A C 1
ATOM 619 O O . ALA A 1 79 ? -9.530 -5.774 5.187 1.00 85.88 79 ALA A O 1
ATOM 620 N N . VAL A 1 80 ? -9.556 -3.549 5.500 1.00 90.81 80 VAL A N 1
ATOM 621 C CA . VAL A 1 80 ? -10.556 -3.551 6.563 1.00 90.81 80 VAL A CA 1
ATOM 622 C C . VAL A 1 80 ? -11.557 -2.428 6.334 1.00 90.81 80 VAL A C 1
ATOM 624 O O . VAL A 1 80 ? -11.191 -1.281 6.091 1.00 90.81 80 VAL A O 1
ATOM 627 N N . THR A 1 81 ? -12.839 -2.762 6.439 1.00 92.88 81 THR A N 1
ATOM 628 C CA . THR A 1 81 ? -13.915 -1.777 6.547 1.00 92.88 81 THR A CA 1
ATOM 629 C C . THR A 1 81 ? -14.373 -1.739 7.991 1.00 92.88 81 THR A C 1
ATOM 631 O O . THR A 1 81 ? -14.662 -2.786 8.571 1.00 92.88 81 THR A O 1
ATOM 634 N N . MET A 1 82 ? -14.451 -0.549 8.577 1.00 94.75 82 MET A N 1
ATOM 635 C CA . MET A 1 82 ? -14.924 -0.386 9.949 1.00 94.75 82 MET A CA 1
ATOM 636 C C . MET A 1 82 ? -15.839 0.832 10.096 1.00 94.75 82 MET A C 1
ATOM 638 O O . MET A 1 82 ? -15.644 1.819 9.385 1.00 94.75 82 MET A O 1
ATOM 642 N N . PRO A 1 83 ? -16.806 0.805 11.031 1.00 95.25 83 PRO A N 1
ATOM 643 C CA . PRO A 1 83 ? -17.620 1.973 11.352 1.00 95.25 83 PRO A CA 1
ATOM 644 C C . PRO A 1 83 ? -16.764 3.178 11.753 1.00 95.25 83 PRO A C 1
ATOM 646 O O . PRO A 1 83 ? -15.692 3.023 12.350 1.00 95.25 83 PRO A O 1
ATOM 649 N N . ILE A 1 84 ? -17.260 4.387 11.479 1.00 93.69 84 ILE A N 1
ATOM 650 C CA . ILE A 1 84 ? -16.512 5.630 11.713 1.00 93.69 84 ILE A CA 1
ATOM 651 C C . ILE A 1 84 ? -16.055 5.797 13.173 1.00 93.69 84 ILE A C 1
ATOM 653 O O . ILE A 1 84 ? -14.942 6.256 13.427 1.00 93.69 84 ILE A O 1
ATOM 657 N N . GLU A 1 85 ? -16.858 5.355 14.143 1.00 93.94 85 GLU A N 1
ATOM 658 C CA . GLU A 1 85 ? -16.505 5.428 15.566 1.00 93.94 85 GLU A CA 1
ATOM 659 C C . GLU A 1 85 ? -15.333 4.501 15.922 1.00 93.94 85 GLU A C 1
ATOM 661 O O . GLU A 1 85 ? -14.420 4.889 16.660 1.00 93.94 85 GLU A O 1
ATOM 666 N N . THR A 1 86 ? -15.286 3.306 15.327 1.00 95.06 86 THR A N 1
ATOM 667 C CA . THR A 1 86 ? -14.145 2.390 15.457 1.00 95.06 86 THR A CA 1
ATOM 668 C C . THR A 1 86 ? -12.892 2.991 14.820 1.00 95.06 86 THR A C 1
ATOM 670 O O . THR A 1 86 ? -11.827 2.965 15.439 1.00 95.06 86 THR A O 1
ATOM 673 N N . ALA A 1 87 ? -13.019 3.615 13.643 1.00 93.75 87 ALA A N 1
ATOM 674 C CA . ALA A 1 87 ? -11.908 4.292 12.972 1.00 93.75 87 ALA A CA 1
ATOM 675 C C . ALA A 1 87 ? -11.341 5.458 13.802 1.00 93.75 87 ALA A C 1
ATOM 677 O O . ALA A 1 87 ? -10.123 5.608 13.917 1.00 93.75 87 ALA A O 1
ATOM 678 N N . ARG A 1 88 ? -12.201 6.251 14.461 1.00 94.56 88 ARG A N 1
ATOM 679 C CA . ARG A 1 88 ? -11.757 7.305 15.394 1.00 94.56 88 ARG A CA 1
ATOM 680 C C . ARG A 1 88 ? -10.977 6.733 16.572 1.00 94.56 88 ARG A C 1
ATOM 682 O O . ARG A 1 88 ? -9.971 7.316 16.978 1.00 94.56 88 ARG A O 1
ATOM 689 N N . SER A 1 89 ? -11.446 5.623 17.140 1.00 96.56 89 SER A N 1
ATOM 690 C CA . SER A 1 89 ? -10.752 4.958 18.244 1.00 96.56 89 SER A CA 1
ATOM 691 C C . SER A 1 89 ? -9.385 4.441 17.799 1.00 96.56 89 SER A C 1
ATOM 693 O O . SER A 1 89 ? -8.402 4.645 18.509 1.00 96.56 89 SER A O 1
ATOM 695 N N . LEU A 1 90 ? -9.307 3.830 16.613 1.00 94.44 90 LEU A N 1
ATOM 696 C CA . LEU A 1 90 ? -8.052 3.364 16.027 1.00 94.44 90 LEU A CA 1
ATOM 697 C C . LEU A 1 90 ? -7.052 4.515 15.871 1.00 94.44 90 LEU A C 1
ATOM 699 O O . LEU A 1 90 ? -5.931 4.407 16.362 1.00 94.44 90 LEU A O 1
ATOM 703 N N . ALA A 1 91 ? -7.470 5.633 15.269 1.00 94.19 91 ALA A N 1
ATOM 704 C CA . ALA A 1 91 ? -6.609 6.799 15.073 1.00 94.19 91 ALA A CA 1
ATOM 705 C C . ALA A 1 91 ? -6.021 7.316 16.398 1.00 94.19 91 ALA A C 1
ATOM 707 O O . ALA A 1 91 ? -4.813 7.507 16.507 1.00 94.19 91 ALA A O 1
ATOM 708 N N . LYS A 1 92 ? -6.854 7.464 17.438 1.00 97.19 92 LYS A N 1
ATOM 709 C CA . LYS A 1 92 ? -6.401 7.912 18.767 1.00 97.19 92 LYS A CA 1
ATOM 710 C C . LYS A 1 92 ? -5.403 6.946 19.403 1.00 97.19 92 LYS A C 1
ATOM 712 O O . LYS A 1 92 ? -4.434 7.388 20.016 1.00 97.19 92 LYS A O 1
ATOM 717 N N . THR A 1 93 ? -5.651 5.643 19.295 1.00 97.44 93 THR A N 1
ATOM 718 C CA . THR A 1 93 ? -4.750 4.623 19.841 1.00 97.44 93 THR A CA 1
ATOM 719 C C . THR A 1 93 ? -3.400 4.656 19.134 1.00 97.44 93 THR A C 1
ATOM 721 O O . THR A 1 93 ? -2.375 4.675 19.810 1.00 97.44 93 THR A O 1
ATOM 724 N N . LEU A 1 94 ? -3.392 4.732 17.799 1.00 94.44 94 LEU A N 1
ATOM 725 C CA . LEU A 1 94 ? -2.159 4.807 17.017 1.00 94.44 94 LEU A CA 1
ATOM 726 C C . LEU A 1 94 ? -1.341 6.054 17.368 1.00 94.44 94 LEU A C 1
ATOM 728 O O . LEU A 1 94 ? -0.152 5.921 17.645 1.00 94.44 94 LEU A O 1
ATOM 732 N N . SER A 1 95 ? -1.967 7.234 17.452 1.00 96.31 95 SER A N 1
ATOM 733 C CA . SER A 1 95 ? -1.270 8.465 17.856 1.00 96.31 95 SER A CA 1
ATOM 734 C C . SER A 1 95 ? -0.586 8.320 19.218 1.00 96.31 95 SER A C 1
ATOM 736 O O . SER A 1 95 ? 0.600 8.608 19.336 1.00 96.31 95 SER A O 1
ATOM 738 N N . ARG A 1 96 ? -1.288 7.779 20.224 1.00 96.75 96 ARG A N 1
ATOM 739 C CA . ARG A 1 96 ? -0.710 7.555 21.562 1.00 96.75 96 ARG A CA 1
ATOM 740 C C . ARG A 1 96 ? 0.466 6.582 21.548 1.00 96.75 96 ARG A C 1
ATOM 742 O O . ARG A 1 96 ? 1.414 6.760 22.304 1.00 96.75 96 ARG A O 1
ATOM 749 N N . MET A 1 97 ? 0.394 5.530 20.732 1.00 95.19 97 MET A N 1
ATOM 750 C CA . MET A 1 97 ? 1.479 4.552 20.624 1.00 95.19 97 MET A CA 1
ATOM 751 C C . MET A 1 97 ? 2.737 5.168 20.012 1.00 95.19 97 MET A C 1
ATOM 753 O O . MET A 1 97 ? 3.833 4.893 20.494 1.00 95.19 97 MET A O 1
ATOM 757 N N . VAL A 1 98 ? 2.576 6.009 18.986 1.00 95.38 98 VAL A N 1
ATOM 758 C CA . VAL A 1 98 ? 3.686 6.746 18.367 1.00 95.38 98 VAL A CA 1
ATOM 759 C C . VAL A 1 98 ? 4.302 7.718 19.371 1.00 95.38 98 VAL A C 1
ATOM 761 O O . VAL A 1 98 ? 5.501 7.647 19.617 1.00 95.38 98 VAL A O 1
ATOM 764 N N . GLU A 1 99 ? 3.483 8.532 20.043 1.00 95.00 99 GLU A N 1
ATOM 765 C CA . GLU A 1 99 ? 3.946 9.466 21.081 1.00 95.00 99 GLU A CA 1
ATOM 766 C C . GLU A 1 99 ? 4.740 8.754 22.187 1.00 95.00 99 GLU A C 1
ATOM 768 O O . GLU A 1 99 ? 5.800 9.217 22.602 1.00 95.00 99 GLU A O 1
ATOM 773 N N . GLN A 1 100 ? 4.256 7.595 22.643 1.00 94.06 100 GLN A N 1
ATOM 774 C CA . GLN A 1 100 ? 4.940 6.797 23.658 1.00 94.06 100 GLN A CA 1
ATOM 775 C C . GLN A 1 100 ? 6.261 6.198 23.154 1.00 94.06 100 GLN A C 1
ATOM 777 O O . GLN A 1 100 ? 7.190 5.998 23.937 1.00 94.06 100 GLN A O 1
ATOM 782 N N . PHE A 1 101 ? 6.348 5.841 21.874 1.00 93.69 101 PHE A N 1
ATOM 783 C CA . PHE A 1 101 ? 7.595 5.358 21.290 1.00 93.69 101 PHE A CA 1
ATOM 784 C C . PHE A 1 101 ? 8.631 6.484 21.208 1.00 93.69 101 PHE A C 1
ATOM 786 O O . PHE A 1 101 ? 9.766 6.301 21.649 1.00 93.69 101 PHE A O 1
ATOM 793 N N . ASP A 1 102 ? 8.223 7.654 20.719 1.00 92.06 102 ASP A N 1
ATOM 794 C CA . ASP A 1 102 ? 9.099 8.816 20.579 1.00 92.06 102 ASP A CA 1
ATOM 795 C C . ASP A 1 102 ? 9.611 9.307 21.938 1.00 92.06 102 ASP A C 1
ATOM 797 O O . ASP A 1 102 ? 10.802 9.590 22.078 1.00 92.06 102 ASP A O 1
ATOM 801 N N . SER A 1 103 ? 8.758 9.311 22.972 1.00 90.38 103 SER A N 1
ATOM 802 C CA . SER A 1 103 ? 9.178 9.680 24.328 1.00 90.38 103 SER A CA 1
ATOM 803 C C . SER A 1 103 ? 10.265 8.741 24.865 1.00 90.38 103 SER A C 1
ATOM 805 O O . SER A 1 103 ? 11.271 9.201 25.401 1.00 90.38 103 SER A O 1
ATOM 807 N N . ARG A 1 104 ? 10.126 7.423 24.652 1.00 85.69 104 ARG A N 1
ATOM 808 C CA . ARG A 1 104 ? 11.144 6.434 25.058 1.00 85.69 104 ARG A CA 1
ATOM 809 C C . ARG A 1 104 ? 12.448 6.576 24.282 1.00 85.69 104 ARG A C 1
ATOM 811 O O . ARG A 1 104 ? 13.505 6.244 24.810 1.00 85.69 104 ARG A O 1
ATOM 818 N N . LYS A 1 105 ? 12.385 7.008 23.021 1.00 83.56 105 LYS A N 1
ATOM 819 C CA . LYS A 1 105 ? 13.583 7.254 22.217 1.00 83.56 105 LYS A CA 1
ATOM 820 C C . LYS A 1 105 ? 14.342 8.473 22.741 1.00 83.56 105 LYS A C 1
ATOM 822 O O . LYS A 1 105 ? 15.544 8.380 22.929 1.00 83.56 105 LYS A O 1
ATOM 827 N N . SER A 1 106 ? 13.630 9.552 23.075 1.00 72.75 106 SER A N 1
ATOM 828 C CA . SER A 1 106 ? 14.235 10.767 23.640 1.00 72.75 106 SER A CA 1
ATOM 829 C C . SER A 1 106 ? 14.835 10.602 25.041 1.00 72.75 106 SER A C 1
ATOM 831 O O . SER A 1 106 ? 15.660 11.413 25.436 1.00 72.75 106 SER A O 1
ATOM 833 N N . GLU A 1 107 ? 14.427 9.581 25.801 1.00 67.75 107 GLU A N 1
ATOM 834 C CA . GLU A 1 107 ? 15.003 9.263 27.119 1.00 67.75 107 GLU A CA 1
ATOM 835 C C . GLU A 1 107 ? 16.288 8.415 27.034 1.00 67.75 107 GLU A C 1
ATOM 837 O O . GLU A 1 107 ? 17.000 8.293 28.029 1.00 67.75 107 GLU A O 1
ATOM 842 N N . ASN A 1 108 ? 16.574 7.817 25.872 1.00 56.00 108 ASN A N 1
ATOM 843 C CA . ASN A 1 108 ? 17.730 6.943 25.636 1.00 56.00 108 ASN A CA 1
ATOM 844 C C . ASN A 1 108 ? 18.842 7.595 24.784 1.00 56.00 108 ASN A C 1
ATOM 846 O O . ASN A 1 108 ? 19.841 6.925 24.514 1.00 56.00 108 ASN A O 1
ATOM 850 N N . ASP A 1 109 ? 18.668 8.860 24.385 1.00 49.72 109 ASP A N 1
ATOM 851 C CA . ASP A 1 109 ? 19.663 9.717 23.715 1.00 49.72 109 ASP A CA 1
ATOM 852 C C . ASP A 1 109 ? 20.207 10.772 24.701 1.00 49.72 109 ASP A C 1
ATOM 854 O O . ASP A 1 109 ? 21.421 11.083 24.632 1.00 49.72 109 ASP A O 1
#

Organism: NCBI:txid1615674